Protein AF-A0A1Q7EER0-F1 (afdb_monomer_lite)

Radius of gyration: 34.42 Å; chains: 1; bounding box: 61×44×87 Å

Secondary structure (DSSP, 8-state):
-----SSSSSSS--SSHHHHHHHHHHHHHHHHHHHHHSHHHHHHHHHHHHHHHHHHHHT--------S-SSS--TTSTTHHHHHHHHHTTPPP--PPPP----SSHHHHHHHHHHHHHHHHHHHHHHHH-HHHHHHHTT--

pLDDT: mean 84.21, std 12.74, range [43.69, 96.5]

Structure (mmCIF, N/CA/C/O backbone):
data_AF-A0A1Q7EER0-F1
#
_entry.id   AF-A0A1Q7EER0-F1
#
loop_
_atom_site.group_PDB
_atom_site.id
_atom_site.type_symbol
_atom_site.label_atom_id
_atom_site.label_alt_id
_atom_site.label_comp_id
_atom_site.label_asym_id
_atom_site.label_entity_id
_atom_site.label_seq_id
_atom_site.pdbx_PDB_ins_code
_atom_site.Cartn_x
_atom_site.Cartn_y
_atom_site.Cartn_z
_atom_site.occupancy
_atom_site.B_iso_or_equiv
_atom_site.auth_seq_id
_atom_site.auth_comp_id
_atom_site.auth_asym_id
_atom_site.auth_atom_id
_atom_site.pdbx_PDB_model_num
ATOM 1 N N . MET A 1 1 ? -21.302 21.611 59.253 1.00 47.25 1 MET A N 1
ATOM 2 C CA . MET A 1 1 ? -19.998 20.914 59.219 1.00 47.25 1 MET A CA 1
ATOM 3 C C . MET A 1 1 ? -20.164 19.662 58.358 1.00 47.25 1 MET A C 1
ATOM 5 O O . MET A 1 1 ? -20.879 18.767 58.777 1.00 47.25 1 MET A O 1
ATOM 9 N N . PHE A 1 2 ? -19.633 19.642 57.126 1.00 54.91 2 PHE A N 1
ATOM 10 C CA . PHE A 1 2 ? -19.679 18.474 56.227 1.00 54.91 2 PHE A CA 1
ATOM 11 C C . PHE A 1 2 ? -18.280 17.867 56.135 1.00 54.91 2 PHE A C 1
ATOM 13 O O . PHE A 1 2 ? -17.295 18.589 55.993 1.00 54.91 2 PHE A O 1
ATOM 20 N N . PHE A 1 3 ? -18.215 16.549 56.280 1.00 67.25 3 PHE A N 1
ATOM 21 C CA . PHE A 1 3 ? -17.003 15.789 56.553 1.00 67.25 3 PHE A CA 1
ATOM 22 C C . PHE A 1 3 ? -16.826 14.657 55.529 1.00 67.25 3 PHE A C 1
ATOM 24 O O . PHE A 1 3 ? -17.799 14.165 54.962 1.00 67.25 3 PHE A O 1
ATOM 31 N N . LEU A 1 4 ? -15.564 14.229 55.417 1.00 62.75 4 LEU A N 1
ATOM 32 C CA . LEU A 1 4 ? -14.987 13.050 54.757 1.00 62.75 4 LEU A CA 1
ATOM 33 C C . LEU A 1 4 ? -14.641 13.078 53.273 1.00 62.75 4 LEU A C 1
ATOM 35 O O . LEU A 1 4 ? -15.480 13.255 52.400 1.00 62.75 4 LEU A O 1
ATOM 39 N N . CYS A 1 5 ? -13.387 12.660 53.037 1.00 63.91 5 CYS A N 1
ATOM 40 C CA . CYS A 1 5 ? -13.052 11.602 52.088 1.00 63.91 5 CYS A CA 1
ATOM 41 C C . CYS A 1 5 ? -11.702 10.914 52.437 1.00 63.91 5 CYS A C 1
ATOM 43 O O . CYS A 1 5 ? -10.632 11.339 52.026 1.00 63.91 5 CYS A O 1
ATOM 45 N N . ARG A 1 6 ? -11.728 9.799 53.172 1.00 63.75 6 ARG A N 1
ATOM 46 C CA . ARG A 1 6 ? -10.651 8.801 53.362 1.00 63.75 6 ARG A CA 1
ATOM 47 C C . ARG A 1 6 ? -10.716 7.663 52.311 1.00 63.75 6 ARG A C 1
ATOM 49 O O . ARG A 1 6 ? -10.407 6.516 52.590 1.00 63.75 6 ARG A O 1
ATOM 56 N N . HIS A 1 7 ? -11.174 7.980 51.098 1.00 60.53 7 HIS A N 1
ATOM 57 C CA . HIS A 1 7 ? -11.770 7.069 50.097 1.00 60.53 7 HIS A CA 1
ATOM 58 C C . HIS A 1 7 ? -13.036 6.268 50.516 1.00 60.53 7 HIS A C 1
ATOM 60 O O . HIS A 1 7 ? -13.073 5.047 50.526 1.00 60.53 7 HIS A O 1
ATOM 66 N N . CYS A 1 8 ? -14.159 6.878 50.863 1.00 64.06 8 CYS A N 1
ATOM 67 C CA . CYS A 1 8 ? -14.287 8.182 51.491 1.00 64.06 8 CYS A CA 1
ATOM 68 C C . CYS A 1 8 ? -14.612 8.014 52.984 1.00 64.06 8 CYS A C 1
ATOM 70 O O . CYS A 1 8 ? -14.176 8.857 53.748 1.00 64.06 8 CYS A O 1
ATOM 72 N N . ASP A 1 9 ? -15.233 6.897 53.391 1.00 66.06 9 ASP A N 1
ATOM 73 C CA . ASP A 1 9 ? -15.267 6.367 54.770 1.00 66.06 9 ASP A CA 1
ATOM 74 C C . ASP A 1 9 ? -15.816 4.909 54.844 1.00 66.06 9 ASP A C 1
ATOM 76 O O . ASP A 1 9 ? -16.610 4.581 55.714 1.00 66.06 9 ASP A O 1
ATOM 80 N N . ARG A 1 10 ? -15.422 4.011 53.913 1.00 61.69 10 ARG A N 1
ATOM 81 C CA . ARG A 1 10 ? -15.882 2.590 53.756 1.00 61.69 10 ARG A CA 1
ATOM 82 C C . ARG A 1 10 ? -17.154 2.295 52.932 1.00 61.69 10 ARG A C 1
ATOM 84 O O . ARG A 1 10 ? -17.750 1.237 53.082 1.00 61.69 10 ARG A O 1
ATOM 91 N N . GLY A 1 11 ? -17.454 3.130 51.937 1.00 62.28 11 GLY A N 1
ATOM 92 C CA . GLY A 1 11 ? -17.690 2.538 50.613 1.00 62.28 11 GLY A CA 1
ATOM 93 C C . GLY A 1 11 ? -19.087 2.505 50.002 1.00 62.28 11 GLY A C 1
ATOM 94 O O . GLY A 1 11 ? -19.328 1.539 49.309 1.00 62.28 11 GLY A O 1
ATOM 95 N N . ASP A 1 12 ? -19.917 3.551 50.117 1.00 62.00 12 ASP A N 1
ATOM 96 C CA . ASP A 1 12 ? -20.977 3.823 49.105 1.00 62.00 12 ASP A CA 1
ATOM 97 C C . ASP A 1 12 ? -21.439 5.298 49.020 1.00 62.00 12 ASP A C 1
ATOM 99 O O . ASP A 1 12 ? -22.325 5.649 48.243 1.00 62.00 12 ASP A O 1
ATOM 103 N N . ARG A 1 13 ? -20.824 6.212 49.790 1.00 71.62 13 ARG A N 1
ATOM 104 C CA . ARG A 1 13 ? -21.120 7.654 49.741 1.00 71.62 13 ARG A CA 1
ATOM 105 C C . ARG A 1 13 ? -19.894 8.437 49.275 1.00 71.62 13 ARG A C 1
ATOM 107 O O . ARG A 1 13 ? -18.852 8.422 49.931 1.00 71.62 13 ARG A O 1
ATOM 114 N N . TYR A 1 14 ? -20.017 9.099 48.124 1.00 79.75 14 TYR A N 1
ATOM 115 C CA . TYR A 1 14 ? -18.960 9.922 47.533 1.00 79.75 14 TYR A CA 1
ATOM 116 C C . TYR A 1 14 ? -19.095 11.368 48.000 1.00 79.75 14 TYR A C 1
ATOM 118 O O . TYR A 1 14 ? -20.166 11.958 47.898 1.00 79.75 14 TYR A O 1
ATOM 126 N N . CYS A 1 15 ? -17.999 11.949 48.484 1.00 81.19 15 CYS A N 1
ATOM 127 C CA . CYS A 1 15 ? -17.992 13.323 48.991 1.00 81.19 15 CYS A CA 1
ATOM 128 C C . CYS A 1 15 ? -18.130 14.389 47.896 1.00 81.19 15 CYS A C 1
ATOM 130 O O . CYS A 1 15 ? -18.441 15.540 48.182 1.00 81.19 15 CYS A O 1
ATOM 132 N N . SER A 1 16 ? -17.850 14.016 46.645 1.00 84.44 16 SER A N 1
ATOM 133 C CA . SER A 1 16 ? -17.850 14.898 45.484 1.00 84.44 16 SER A CA 1
ATOM 134 C C . SER A 1 16 ? -17.990 14.094 44.189 1.00 84.44 16 SER A C 1
ATOM 136 O O . SER A 1 16 ? -17.689 12.894 44.140 1.00 84.44 16 SER A O 1
ATOM 138 N N . GLY A 1 17 ? -18.393 14.768 43.106 1.00 83.31 17 GLY A N 1
ATOM 139 C CA . GLY A 1 17 ? -18.508 14.153 41.777 1.00 83.31 17 GLY A CA 1
ATOM 140 C C . GLY A 1 17 ? -17.190 13.569 41.251 1.00 83.31 17 GLY A C 1
ATOM 141 O O . GLY A 1 17 ? -17.192 12.559 40.551 1.00 83.31 17 GLY A O 1
ATOM 142 N N . THR A 1 18 ? -16.044 14.130 41.648 1.00 86.06 18 THR A N 1
ATOM 143 C CA . THR A 1 18 ? -14.722 13.614 41.259 1.00 86.06 18 THR A CA 1
ATOM 144 C C . THR A 1 18 ? -14.400 12.278 41.933 1.00 86.06 18 THR A C 1
A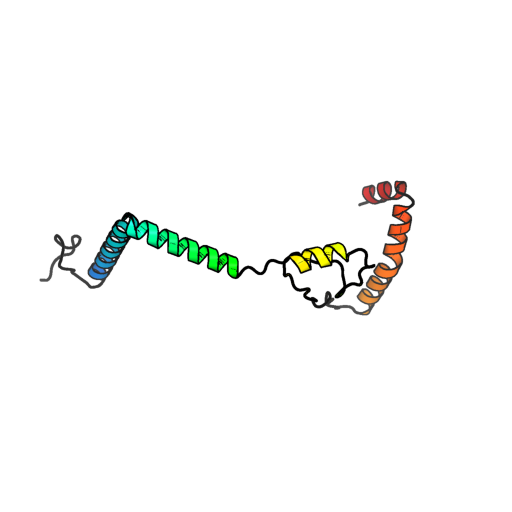TOM 146 O O . THR A 1 18 ? -13.816 11.395 41.297 1.00 86.06 18 THR A O 1
ATOM 149 N N . CYS A 1 19 ? -14.822 12.083 43.189 1.00 86.19 19 CYS A N 1
ATOM 150 C CA . CYS A 1 19 ? -14.684 10.801 43.884 1.00 86.19 19 CYS A CA 1
ATOM 151 C C . CYS A 1 19 ? -15.613 9.733 43.296 1.00 86.19 19 CYS A C 1
ATOM 153 O O . CYS A 1 19 ? -15.175 8.598 43.099 1.00 86.19 19 CYS A O 1
ATOM 155 N N . ALA A 1 20 ? -16.847 10.105 42.944 1.00 84.50 20 ALA A N 1
ATOM 156 C CA . ALA A 1 20 ? -17.793 9.210 42.278 1.00 84.50 20 ALA A CA 1
ATOM 157 C C . ALA A 1 20 ? -17.264 8.725 40.918 1.00 84.50 20 ALA A C 1
ATOM 159 O O . ALA A 1 20 ? -17.264 7.527 40.635 1.00 84.50 20 ALA A O 1
ATOM 160 N N . GLU A 1 21 ? -16.732 9.636 40.100 1.00 89.69 21 GLU A N 1
ATOM 161 C CA . GLU A 1 21 ? -16.177 9.292 38.788 1.00 89.69 21 GLU A CA 1
ATOM 162 C C . GLU A 1 21 ? -14.946 8.381 38.907 1.00 89.69 21 GLU A C 1
ATOM 164 O O . GLU A 1 21 ? -14.805 7.405 38.166 1.00 89.69 21 GLU A O 1
ATOM 169 N N . ARG A 1 22 ? -14.060 8.643 39.877 1.00 88.88 22 ARG A N 1
ATOM 170 C CA . ARG A 1 22 ? -12.890 7.787 40.121 1.00 88.88 22 ARG A CA 1
ATOM 171 C C . ARG A 1 22 ? -13.306 6.377 40.550 1.00 88.88 22 ARG A C 1
ATOM 173 O O . ARG A 1 22 ? -12.800 5.410 39.982 1.00 88.88 22 ARG A O 1
ATOM 180 N N . ALA A 1 23 ? -14.240 6.252 41.493 1.00 86.94 23 ALA A N 1
ATOM 181 C CA . ALA A 1 23 ? -14.745 4.959 41.952 1.00 86.94 23 ALA A CA 1
ATOM 182 C C . ALA A 1 23 ? -15.463 4.191 40.832 1.00 86.94 23 ALA A C 1
ATOM 184 O O . ALA A 1 23 ? -15.209 3.001 40.636 1.00 86.94 23 ALA A O 1
ATOM 185 N N . ARG A 1 24 ? -16.276 4.884 40.025 1.00 89.31 24 ARG A N 1
ATOM 186 C CA . ARG A 1 24 ? -16.920 4.317 38.834 1.00 89.31 24 ARG A CA 1
ATOM 187 C C . ARG A 1 24 ? -15.887 3.764 37.855 1.00 89.31 24 ARG A C 1
ATOM 189 O O . ARG A 1 24 ? -16.028 2.628 37.408 1.00 89.31 24 ARG A O 1
ATOM 196 N N . ARG A 1 25 ? -14.826 4.517 37.542 1.00 93.12 25 ARG A N 1
ATOM 197 C CA . ARG A 1 25 ? -13.744 4.043 36.657 1.00 93.12 25 ARG A CA 1
ATOM 198 C C . ARG A 1 25 ? -13.055 2.799 37.208 1.00 93.12 25 ARG A C 1
ATOM 200 O O . ARG A 1 25 ? -12.803 1.877 36.437 1.00 93.12 25 ARG A O 1
ATOM 207 N N . THR A 1 26 ? -12.765 2.755 38.506 1.00 91.50 26 THR A N 1
ATOM 208 C CA . THR A 1 26 ? -12.153 1.580 39.147 1.00 91.50 26 THR A CA 1
ATOM 209 C C . THR A 1 26 ? -13.080 0.368 39.078 1.00 91.50 26 THR A C 1
ATOM 211 O O . THR A 1 26 ? -12.671 -0.673 38.569 1.00 91.50 26 THR A O 1
ATOM 214 N N . SER A 1 27 ? -14.349 0.525 39.460 1.00 90.81 27 SER A N 1
ATOM 215 C CA . SER A 1 27 ? -15.353 -0.546 39.409 1.00 90.81 27 SER A CA 1
ATOM 216 C C . SER A 1 27 ? -15.559 -1.080 37.986 1.00 90.81 27 SER A C 1
ATOM 218 O O . SER A 1 27 ? -15.533 -2.290 37.755 1.00 90.81 27 SER A O 1
ATOM 220 N N . LEU A 1 28 ? -15.657 -0.193 36.990 1.00 95.69 28 LEU A N 1
ATOM 221 C CA . LEU A 1 28 ? -15.755 -0.585 35.582 1.00 95.69 28 LEU A CA 1
ATOM 222 C C . LEU A 1 28 ? -14.500 -1.321 35.094 1.00 95.69 28 LEU A C 1
ATOM 224 O O . LEU A 1 28 ? -14.618 -2.293 34.346 1.00 95.69 28 LEU A O 1
ATOM 228 N N . ARG A 1 29 ? -13.301 -0.903 35.521 1.00 95.62 29 ARG A N 1
ATOM 229 C CA . ARG A 1 29 ? -12.044 -1.602 35.200 1.00 95.62 29 ARG A CA 1
ATOM 230 C C . ARG A 1 29 ? -12.003 -2.990 35.825 1.00 95.62 29 ARG A C 1
ATOM 232 O O . ARG A 1 29 ? -11.655 -3.943 35.136 1.00 95.62 29 ARG A O 1
ATOM 239 N N . GLU A 1 30 ? -12.385 -3.129 37.089 1.00 95.69 30 GLU A N 1
ATOM 240 C CA . GLU A 1 30 ? -12.420 -4.417 37.785 1.00 95.69 30 GLU A CA 1
ATOM 241 C C . GLU A 1 30 ? -13.471 -5.360 37.199 1.00 95.69 30 GLU A C 1
ATOM 243 O O . GLU A 1 30 ? -13.186 -6.534 36.957 1.00 95.69 30 GLU A O 1
ATOM 248 N N . ALA A 1 31 ? -14.673 -4.858 36.907 1.00 95.06 31 ALA A N 1
ATOM 249 C CA . ALA A 1 31 ? -15.705 -5.600 36.191 1.00 95.06 31 ALA A CA 1
ATOM 250 C C . ALA A 1 31 ? -15.212 -6.027 34.800 1.00 95.06 31 ALA A C 1
ATOM 252 O O . ALA A 1 31 ? -1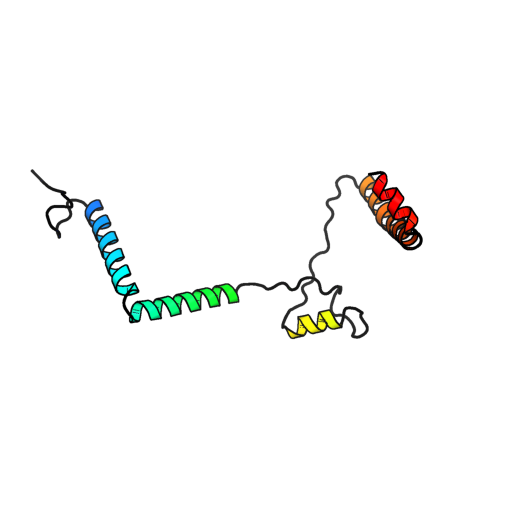5.370 -7.188 34.417 1.00 95.06 31 ALA A O 1
ATOM 253 N N . GLY A 1 32 ? -14.537 -5.125 34.082 1.00 94.19 32 GLY A N 1
ATOM 254 C CA . GLY A 1 32 ? -13.876 -5.413 32.813 1.00 94.19 32 GLY A CA 1
ATOM 255 C C . GLY A 1 32 ? -12.829 -6.520 32.941 1.00 94.19 32 GLY A C 1
ATOM 256 O O . GLY A 1 32 ? -12.846 -7.461 32.150 1.00 94.19 32 GLY A O 1
ATOM 257 N N . ARG A 1 33 ? -11.974 -6.466 33.970 1.00 94.62 33 ARG A N 1
ATOM 258 C CA . ARG A 1 33 ? -10.945 -7.476 34.256 1.00 94.62 33 ARG A CA 1
ATOM 259 C C . ARG A 1 33 ? -11.576 -8.835 34.558 1.00 94.62 33 ARG A C 1
ATOM 261 O O . ARG A 1 33 ? -11.227 -9.824 33.919 1.00 94.62 33 ARG A O 1
ATOM 268 N N . ARG A 1 34 ? -12.563 -8.888 35.462 1.00 95.81 34 ARG A N 1
ATOM 269 C CA . ARG A 1 34 ? -13.315 -10.118 35.789 1.00 95.81 34 ARG A CA 1
ATOM 270 C C . ARG A 1 34 ? -13.970 -10.721 34.550 1.00 95.81 34 ARG A C 1
ATOM 272 O O . ARG A 1 34 ? -13.833 -11.917 34.294 1.00 95.81 34 ARG A O 1
ATOM 279 N N . TYR A 1 35 ? -14.629 -9.891 33.745 1.00 94.75 35 TYR A N 1
ATOM 280 C CA . TYR A 1 35 ? -15.239 -10.337 32.501 1.00 94.75 35 TYR A CA 1
ATOM 281 C C . TYR A 1 35 ? -14.192 -10.890 31.527 1.00 94.75 35 TYR A C 1
ATOM 283 O O . TYR A 1 35 ? -14.401 -11.974 30.990 1.00 94.75 35 TYR A O 1
ATOM 291 N N . GLN A 1 36 ? -13.055 -10.216 31.339 1.00 92.31 36 GLN A N 1
ATOM 292 C CA . GLN A 1 36 ? -11.973 -10.678 30.460 1.00 92.31 36 GLN A CA 1
ATOM 293 C C . GLN A 1 36 ? -11.354 -12.009 30.912 1.00 92.31 36 GLN A C 1
ATOM 295 O O . G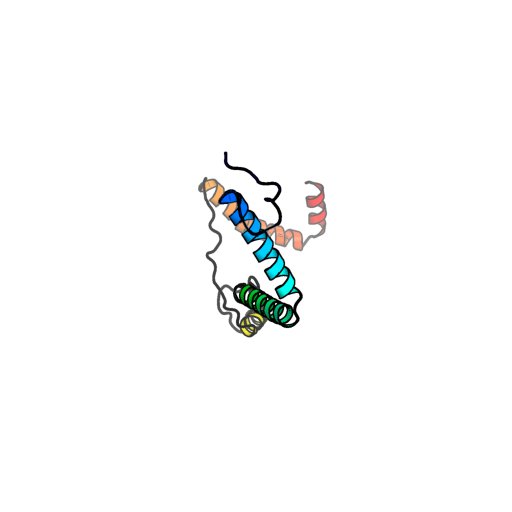LN A 1 36 ? -11.017 -12.823 30.055 1.00 92.31 36 GLN A O 1
ATOM 300 N N . HIS A 1 37 ? -11.261 -12.272 32.221 1.00 92.75 37 HIS A N 1
ATOM 301 C CA . HIS A 1 37 ? -10.796 -13.565 32.743 1.00 92.75 37 HIS A CA 1
ATOM 302 C C . HIS A 1 37 ? -11.834 -14.690 32.601 1.00 92.75 37 HIS A C 1
ATOM 304 O O . HIS A 1 37 ? -11.468 -15.866 32.522 1.00 92.75 37 HIS A O 1
ATOM 310 N N . SER A 1 38 ? -13.127 -14.359 32.516 1.00 95.94 38 SER A N 1
ATOM 311 C CA . SER A 1 38 ? -14.175 -15.359 32.301 1.00 95.94 38 SER A CA 1
ATOM 312 C C . SER A 1 38 ? -13.999 -16.085 30.961 1.00 95.94 38 SER A C 1
ATOM 314 O O . SER A 1 38 ? -13.541 -15.514 29.967 1.00 95.94 38 SER A O 1
ATOM 316 N N . ARG A 1 39 ? -14.422 -17.354 30.893 1.00 95.62 39 ARG A N 1
ATOM 317 C CA . ARG A 1 39 ? -14.394 -18.149 29.651 1.00 95.62 39 ARG A CA 1
ATOM 318 C C . ARG A 1 39 ? -15.104 -17.415 28.505 1.00 95.62 39 ARG A C 1
ATOM 320 O O . ARG A 1 39 ? -14.532 -17.244 27.432 1.00 95.62 39 ARG A O 1
ATOM 327 N N . ARG A 1 40 ? -16.318 -16.911 28.756 1.00 95.38 40 ARG A N 1
ATOM 328 C CA . ARG A 1 40 ? -17.126 -16.162 27.777 1.00 95.38 40 ARG A CA 1
ATOM 329 C C . ARG A 1 40 ? -16.431 -14.884 27.298 1.00 95.38 40 ARG A C 1
ATOM 331 O O . ARG A 1 40 ? -16.462 -14.591 26.102 1.00 95.38 40 ARG A O 1
ATOM 338 N N . GLY A 1 41 ? -15.808 -14.137 28.208 1.00 95.75 41 GLY A N 1
ATOM 339 C CA . GLY A 1 41 ? -15.071 -12.922 27.868 1.00 95.75 41 GLY A CA 1
ATOM 340 C C . GLY A 1 41 ? -13.855 -13.201 26.994 1.00 95.75 41 GLY A C 1
ATOM 341 O O . GLY A 1 41 ? -13.699 -12.530 25.975 1.00 95.75 41 GLY A O 1
ATOM 342 N N . ARG A 1 42 ? -13.069 -14.242 27.308 1.00 94.69 42 ARG A N 1
ATOM 343 C CA . ARG A 1 42 ? -11.933 -14.683 26.479 1.00 94.69 42 ARG A CA 1
ATOM 344 C C . ARG A 1 42 ? -12.355 -15.014 25.048 1.00 94.69 42 ARG A C 1
ATOM 346 O O . ARG A 1 42 ? -11.788 -14.453 24.114 1.00 94.69 42 ARG A O 1
ATOM 353 N N . PHE A 1 43 ? -13.394 -15.834 24.864 1.00 96.50 43 PHE A N 1
ATOM 354 C CA . PHE A 1 43 ? -13.891 -16.184 23.523 1.00 96.50 43 PHE A CA 1
ATOM 355 C C . PHE A 1 43 ? -14.386 -14.965 22.740 1.00 96.50 43 PHE A C 1
ATOM 357 O O . PHE A 1 43 ? -14.044 -14.796 21.571 1.00 96.50 43 PHE A O 1
ATOM 364 N N . ARG A 1 44 ? -15.154 -14.071 23.376 1.00 96.12 44 ARG A N 1
ATOM 365 C CA . ARG A 1 44 ? -15.629 -12.848 22.711 1.00 96.12 44 ARG A CA 1
ATOM 366 C C . ARG A 1 44 ? -14.491 -11.882 22.380 1.00 96.12 44 ARG A C 1
ATOM 368 O O . ARG A 1 44 ? -14.545 -11.231 21.338 1.00 96.12 44 ARG A O 1
ATOM 375 N N . HIS A 1 45 ? -13.473 -11.781 23.234 1.00 94.25 45 HIS A N 1
ATOM 376 C CA . HIS A 1 45 ? -12.301 -10.952 22.964 1.00 94.25 45 HIS A CA 1
ATOM 377 C C . HIS A 1 45 ? -11.466 -11.528 21.816 1.00 94.25 45 HIS A C 1
ATOM 379 O O . HIS A 1 45 ? -11.108 -10.787 20.905 1.00 94.25 45 HIS A O 1
ATOM 385 N N . ALA A 1 46 ? -11.250 -12.847 21.795 1.00 94.44 46 ALA A N 1
ATOM 386 C CA . ALA A 1 46 ? -10.589 -13.538 20.692 1.00 94.44 46 ALA A CA 1
ATOM 387 C C . ALA A 1 46 ? -11.338 -13.334 19.365 1.00 94.44 46 ALA A C 1
ATOM 389 O O . ALA A 1 46 ? -10.730 -12.933 18.377 1.00 94.44 46 ALA A O 1
ATOM 390 N N . ALA A 1 47 ? -12.666 -13.495 19.354 1.00 95.81 47 ALA A N 1
ATOM 391 C CA . ALA A 1 47 ? -13.487 -13.247 18.168 1.00 95.81 47 ALA A CA 1
ATOM 392 C C . ALA A 1 47 ? -13.408 -11.785 17.693 1.00 95.81 47 ALA A C 1
ATOM 394 O O . ALA A 1 47 ? -13.311 -11.523 16.495 1.00 95.81 47 ALA A O 1
ATOM 395 N N . ARG A 1 48 ? -13.412 -10.816 18.620 1.00 93.50 48 ARG A N 1
ATOM 396 C CA . ARG A 1 48 ? -13.216 -9.395 18.291 1.00 93.50 48 ARG A CA 1
ATOM 397 C C . ARG A 1 48 ? -11.837 -9.150 17.675 1.00 93.50 48 ARG A C 1
ATOM 399 O O . ARG A 1 48 ? -11.761 -8.466 16.662 1.00 93.50 48 ARG A O 1
ATOM 406 N N . GLN A 1 49 ? -10.775 -9.698 18.263 1.00 92.00 49 GLN A N 1
ATOM 407 C CA . GLN A 1 49 ? -9.410 -9.566 17.743 1.00 92.00 49 GLN A CA 1
ATOM 408 C C . GLN A 1 49 ? -9.261 -10.223 16.368 1.00 92.00 49 GLN A C 1
ATOM 410 O O . GLN A 1 49 ? -8.650 -9.639 15.480 1.00 92.00 49 GLN A O 1
ATOM 415 N N . ALA A 1 50 ? -9.876 -11.389 16.158 1.00 92.00 50 ALA A N 1
ATOM 416 C CA . ALA A 1 50 ? -9.914 -12.051 14.858 1.00 92.00 50 ALA A CA 1
ATOM 417 C C . ALA A 1 50 ? -10.599 -11.171 13.802 1.00 92.00 50 ALA A C 1
ATOM 419 O O . ALA A 1 50 ? -10.019 -10.931 12.748 1.00 92.00 50 ALA A O 1
ATOM 420 N N . ARG A 1 51 ? -11.775 -10.603 14.112 1.00 91.69 51 ARG A N 1
ATOM 421 C CA . ARG A 1 51 ? -12.468 -9.652 13.221 1.00 91.69 51 ARG A CA 1
ATOM 422 C C . ARG A 1 51 ? -11.636 -8.406 12.944 1.00 91.69 51 ARG A C 1
ATOM 424 O O . ARG A 1 51 ? -11.581 -7.963 11.807 1.00 91.69 51 ARG A O 1
ATOM 431 N N . TYR A 1 52 ? -10.984 -7.849 13.964 1.00 88.38 52 TYR A N 1
ATOM 432 C CA . TYR A 1 52 ? -10.123 -6.678 13.805 1.00 88.38 52 TYR A CA 1
ATOM 433 C C . TYR A 1 52 ? -8.942 -6.965 12.874 1.00 88.38 52 TYR A C 1
ATOM 435 O O . TYR A 1 52 ? -8.679 -6.181 11.967 1.00 88.38 52 TYR A O 1
ATOM 443 N N . ARG A 1 53 ? -8.263 -8.105 13.060 1.00 86.94 53 ARG A N 1
ATOM 444 C CA . ARG A 1 53 ? -7.171 -8.545 12.181 1.00 86.94 53 ARG A CA 1
ATOM 445 C C . ARG A 1 53 ? -7.669 -8.773 10.760 1.00 86.94 53 ARG A C 1
ATOM 447 O O . ARG A 1 53 ? -7.073 -8.216 9.853 1.00 86.94 53 ARG A O 1
ATOM 454 N N . ALA A 1 54 ? -8.783 -9.486 10.591 1.00 85.38 54 ALA A N 1
ATOM 455 C CA . ALA A 1 54 ? -9.399 -9.729 9.289 1.00 85.38 54 ALA A CA 1
ATOM 456 C C . ALA A 1 54 ? -9.767 -8.421 8.567 1.00 85.38 54 ALA A C 1
ATOM 458 O O . ALA A 1 54 ? -9.459 -8.259 7.391 1.00 85.38 54 ALA A O 1
ATOM 459 N N . HIS A 1 55 ? -10.354 -7.449 9.274 1.00 79.62 55 HIS A N 1
ATOM 460 C CA . HIS A 1 55 ? -10.644 -6.123 8.719 1.00 79.62 55 HIS A CA 1
ATOM 461 C C . HIS A 1 55 ? -9.383 -5.324 8.391 1.00 79.62 55 HIS A C 1
ATOM 463 O O . HIS A 1 55 ? -9.362 -4.603 7.395 1.00 79.62 55 HIS A O 1
ATOM 469 N N . ARG A 1 56 ? -8.335 -5.422 9.218 1.00 77.75 56 ARG A N 1
ATOM 470 C CA . ARG A 1 56 ? -7.055 -4.775 8.921 1.00 77.75 56 ARG A CA 1
ATOM 471 C C . ARG A 1 56 ? -6.402 -5.378 7.688 1.00 77.75 56 ARG A C 1
ATOM 473 O O . ARG A 1 56 ? -5.926 -4.615 6.866 1.00 77.75 56 ARG A O 1
ATOM 480 N N . THR A 1 57 ? -6.410 -6.700 7.538 1.00 69.69 57 THR A N 1
ATOM 481 C CA . THR A 1 57 ? -5.849 -7.375 6.360 1.00 69.69 57 THR A CA 1
ATOM 482 C C . THR A 1 57 ? -6.689 -7.147 5.107 1.00 69.69 57 THR A C 1
ATOM 484 O O . THR A 1 57 ? -6.130 -7.045 4.025 1.00 69.69 57 THR A O 1
ATOM 487 N N . ALA A 1 58 ? -8.011 -7.003 5.242 1.00 64.69 58 ALA A N 1
ATOM 488 C CA . ALA A 1 58 ? -8.909 -6.760 4.113 1.00 64.69 58 ALA A CA 1
ATOM 489 C C . ALA A 1 58 ? -8.721 -5.381 3.452 1.00 64.69 58 ALA A C 1
ATOM 491 O O . ALA A 1 58 ? -9.101 -5.212 2.301 1.00 64.69 58 ALA A O 1
ATOM 492 N N . ASN A 1 59 ? -8.137 -4.407 4.159 1.00 63.09 59 ASN A N 1
ATOM 493 C CA . ASN A 1 59 ? -7.924 -3.046 3.650 1.00 63.09 59 ASN A CA 1
ATOM 494 C C . ASN A 1 59 ? -6.470 -2.764 3.238 1.00 63.09 59 ASN A C 1
ATOM 496 O O . ASN A 1 59 ? -6.103 -1.606 3.042 1.00 63.09 59 ASN A O 1
ATOM 500 N N . VAL A 1 60 ? -5.622 -3.790 3.129 1.00 75.56 60 VAL A N 1
ATOM 501 C CA . VAL A 1 60 ? -4.261 -3.611 2.614 1.00 75.56 60 VAL A CA 1
ATOM 502 C C . VAL A 1 60 ? -4.297 -3.834 1.110 1.00 75.56 60 VAL A C 1
ATOM 504 O O . VAL A 1 60 ? -4.404 -4.967 0.647 1.00 75.56 60 VAL A O 1
ATOM 507 N N . LEU A 1 61 ? -4.203 -2.748 0.341 1.00 81.94 61 LEU A N 1
ATOM 508 C CA . LEU A 1 61 ? -3.820 -2.843 -1.063 1.00 81.94 61 LEU A CA 1
ATOM 509 C C . LEU A 1 61 ? -2.416 -3.460 -1.113 1.00 81.94 61 LEU A C 1
ATOM 511 O O . LEU A 1 61 ? -1.457 -2.857 -0.632 1.00 81.94 61 LEU A O 1
ATOM 515 N N . VAL A 1 62 ? -2.310 -4.671 -1.656 1.00 83.56 62 VAL A N 1
ATOM 516 C CA . VAL A 1 62 ? -1.025 -5.341 -1.868 1.00 83.56 62 VAL A CA 1
ATOM 517 C C . VAL A 1 62 ? -0.524 -4.973 -3.257 1.00 83.56 62 VAL A C 1
ATO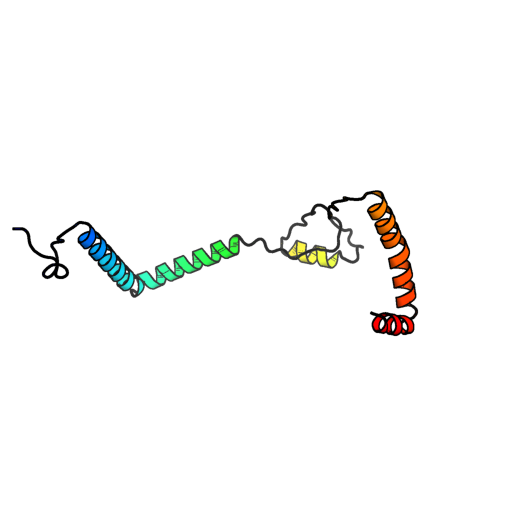M 519 O O . VAL A 1 62 ? -1.117 -5.369 -4.260 1.00 83.56 62 VAL A O 1
ATOM 522 N N . ASP A 1 63 ? 0.562 -4.208 -3.310 1.00 89.06 63 ASP A N 1
ATOM 523 C CA . ASP A 1 63 ? 1.232 -3.855 -4.558 1.00 89.06 63 ASP A CA 1
ATOM 524 C C . ASP A 1 63 ? 2.369 -4.847 -4.850 1.00 89.06 63 ASP A C 1
ATOM 526 O O . ASP A 1 63 ? 3.316 -4.983 -4.075 1.00 89.06 63 ASP A O 1
ATOM 530 N N . PHE A 1 64 ? 2.271 -5.549 -5.981 1.00 89.19 64 PHE A N 1
ATOM 531 C CA . PHE A 1 64 ? 3.307 -6.463 -6.480 1.00 89.19 64 PHE A CA 1
ATOM 532 C C . PHE A 1 64 ? 4.367 -5.750 -7.339 1.00 89.19 64 PHE A C 1
ATOM 534 O O . PHE A 1 64 ? 5.221 -6.401 -7.954 1.00 89.19 64 PHE A O 1
ATOM 541 N N . GLY A 1 65 ? 4.298 -4.424 -7.437 1.00 90.31 65 GLY A N 1
ATOM 542 C CA . GLY A 1 65 ? 5.194 -3.581 -8.211 1.00 90.31 65 GLY A CA 1
ATOM 543 C C . GLY A 1 65 ? 5.012 -3.722 -9.722 1.00 90.31 65 GLY A C 1
ATOM 544 O O . GLY A 1 65 ? 4.092 -4.376 -10.226 1.00 90.31 65 GLY A O 1
ATOM 545 N N . SER A 1 66 ? 5.948 -3.136 -10.470 1.00 90.75 66 SER A N 1
ATOM 546 C CA . SER A 1 66 ? 5.895 -3.086 -11.934 1.00 90.75 66 SER A CA 1
ATOM 547 C C . SER A 1 66 ? 5.927 -4.473 -12.583 1.00 90.75 66 SER A C 1
ATOM 549 O O . SER A 1 66 ? 6.625 -5.387 -12.141 1.00 90.75 66 SER A O 1
ATOM 551 N N . SER A 1 67 ? 5.166 -4.626 -13.663 1.00 90.56 67 SER A N 1
ATOM 552 C CA . SER A 1 67 ? 5.205 -5.802 -14.540 1.00 90.56 67 SER A CA 1
ATOM 553 C C . SER A 1 67 ? 6.163 -5.616 -15.724 1.00 90.56 67 SER A C 1
ATOM 555 O O . SER A 1 67 ? 6.271 -6.504 -16.562 1.00 90.56 67 SER A O 1
ATOM 557 N N . GLY A 1 68 ? 6.841 -4.464 -15.825 1.00 89.62 68 GLY A N 1
ATOM 558 C CA . GLY A 1 68 ? 7.747 -4.162 -16.939 1.00 89.62 68 GLY A CA 1
ATOM 559 C C . GLY A 1 68 ? 7.038 -4.097 -18.296 1.00 89.62 68 GLY A C 1
ATOM 560 O O . GLY A 1 68 ? 7.643 -4.411 -19.319 1.00 89.62 68 GLY A O 1
ATOM 561 N N . VAL A 1 69 ? 5.748 -3.755 -18.296 1.00 89.31 69 VAL A N 1
ATOM 562 C CA . VAL A 1 69 ? 4.895 -3.618 -19.482 1.00 89.31 69 VAL A CA 1
ATOM 563 C C . VAL A 1 69 ? 4.208 -2.258 -19.427 1.00 8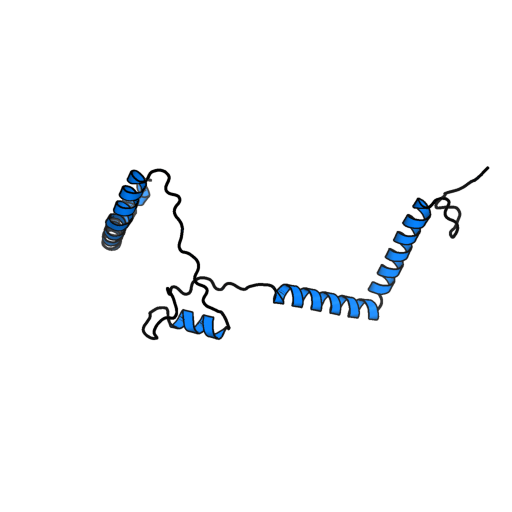9.31 69 VAL A C 1
ATOM 565 O O . VAL A 1 69 ? 3.783 -1.825 -18.358 1.00 89.31 69 VAL A O 1
ATOM 568 N N . GLY A 1 70 ? 4.101 -1.575 -20.566 1.00 87.44 70 GLY A N 1
ATOM 569 C CA . GLY A 1 70 ? 3.412 -0.278 -20.660 1.00 87.44 70 GLY A CA 1
ATOM 570 C C . GLY A 1 70 ? 1.882 -0.380 -20.689 1.00 87.44 70 GLY A C 1
ATOM 571 O O . GLY A 1 70 ? 1.201 0.632 -20.795 1.00 87.44 70 GLY A O 1
ATOM 572 N N . GLY A 1 71 ? 1.338 -1.595 -20.635 1.00 88.00 71 GLY A N 1
ATOM 573 C CA . GLY A 1 71 ? -0.079 -1.899 -20.794 1.00 88.00 71 GLY A CA 1
ATOM 574 C C . GLY A 1 71 ? -0.290 -3.410 -20.820 1.00 88.00 71 GLY A C 1
ATOM 575 O O . GLY A 1 71 ? 0.574 -4.157 -20.362 1.00 88.00 71 GLY A O 1
ATOM 576 N N . VAL A 1 72 ? -1.415 -3.865 -21.373 1.00 89.75 72 VAL A N 1
ATOM 577 C CA . VAL A 1 72 ? -1.662 -5.301 -21.582 1.00 89.75 72 VAL A CA 1
ATOM 578 C C . VAL A 1 72 ? -0.722 -5.812 -22.686 1.00 89.75 72 VAL A C 1
ATOM 580 O O . VAL A 1 72 ? -0.833 -5.354 -23.824 1.00 89.75 72 VAL A O 1
ATOM 583 N N . PRO A 1 73 ? 0.228 -6.714 -22.377 1.00 94.06 73 PRO A N 1
ATOM 584 C CA . PRO A 1 73 ? 1.214 -7.183 -23.344 1.00 94.06 73 PRO A CA 1
ATOM 585 C C . PRO A 1 73 ? 0.660 -8.287 -24.257 1.00 94.06 73 PRO A C 1
ATOM 587 O O . PRO A 1 73 ? -0.208 -9.066 -23.865 1.00 94.06 73 PRO A O 1
ATOM 590 N N . LEU A 1 74 ? 1.239 -8.413 -25.454 1.00 94.50 74 LEU A N 1
ATOM 591 C CA . LEU A 1 74 ? 1.063 -9.582 -26.323 1.00 94.50 74 LEU A CA 1
ATOM 592 C C . LEU A 1 74 ? 1.779 -10.817 -25.734 1.00 94.50 74 LEU A C 1
ATOM 594 O O . LEU A 1 74 ? 2.786 -10.644 -25.041 1.00 94.50 74 LEU A O 1
ATOM 598 N N . PRO A 1 75 ? 1.349 -12.053 -26.063 1.00 95.38 75 PRO A N 1
ATOM 599 C CA . PRO A 1 75 ? 2.005 -13.285 -25.602 1.00 95.38 75 PRO A CA 1
ATOM 600 C C . PRO A 1 75 ? 3.496 -13.400 -25.948 1.00 95.38 75 PRO A C 1
ATOM 602 O O . PRO A 1 75 ? 4.245 -14.065 -25.243 1.00 95.38 75 PRO A O 1
ATOM 605 N N . SER A 1 76 ? 3.942 -12.729 -27.011 1.00 95.12 76 SER A N 1
ATOM 606 C CA . SER A 1 76 ? 5.346 -12.688 -27.434 1.00 95.12 76 SER A CA 1
ATOM 607 C C . SER A 1 76 ? 6.224 -11.740 -26.608 1.00 95.12 76 SER A C 1
ATOM 609 O O . SER A 1 76 ? 7.440 -11.714 -26.793 1.00 95.12 76 SER A O 1
ATOM 611 N N . HIS A 1 77 ? 5.642 -10.931 -25.718 1.00 95.62 77 HIS A N 1
ATOM 612 C CA . HIS A 1 77 ? 6.398 -9.963 -24.932 1.00 95.62 77 HIS A CA 1
ATOM 613 C C . HIS A 1 77 ? 7.280 -10.680 -23.894 1.00 95.62 77 HIS A C 1
ATOM 615 O O . HIS A 1 77 ? 6.784 -11.554 -23.182 1.00 95.62 77 HIS A O 1
ATOM 621 N N . PRO A 1 78 ? 8.550 -10.277 -23.700 1.00 95.56 78 PRO A N 1
ATOM 622 C CA . PRO A 1 78 ? 9.461 -10.937 -22.756 1.00 95.56 78 PRO A CA 1
ATOM 623 C C . PRO A 1 78 ? 8.913 -10.992 -21.320 1.00 95.56 78 PRO A C 1
ATOM 625 O O . PRO A 1 78 ? 9.111 -11.970 -20.607 1.00 95.56 78 PRO A O 1
ATOM 628 N N . ASN A 1 79 ? 8.151 -9.972 -20.915 1.00 95.44 79 ASN A N 1
ATOM 629 C CA . ASN A 1 79 ? 7.524 -9.891 -19.588 1.00 95.44 79 ASN A CA 1
ATOM 630 C C . ASN A 1 79 ? 6.078 -10.432 -19.530 1.00 95.44 79 ASN A C 1
ATOM 632 O O . ASN A 1 79 ? 5.379 -10.194 -18.543 1.00 95.44 79 ASN A O 1
ATOM 636 N N . TYR A 1 80 ? 5.601 -11.142 -20.562 1.00 94.88 80 TYR A N 1
ATOM 637 C CA . TYR A 1 80 ? 4.237 -11.687 -20.589 1.00 94.88 80 TYR A CA 1
ATOM 638 C C . TYR A 1 80 ? 3.975 -12.657 -19.427 1.00 94.88 80 TYR A C 1
ATOM 640 O O . TYR A 1 80 ? 2.948 -12.550 -18.760 1.00 94.88 80 TYR A O 1
ATOM 648 N N . GLY A 1 81 ? 4.933 -13.537 -19.115 1.00 94.44 81 GLY A N 1
ATOM 649 C CA . GLY A 1 81 ? 4.800 -14.494 -18.010 1.00 94.44 81 GLY A CA 1
ATOM 650 C C . GLY A 1 81 ? 4.629 -13.822 -16.642 1.00 94.44 81 GLY A C 1
ATOM 651 O O . GLY A 1 81 ? 3.776 -14.227 -15.855 1.00 94.44 81 GLY A O 1
ATOM 652 N N . LEU A 1 82 ? 5.368 -12.737 -16.376 1.00 94.88 82 LEU A N 1
ATOM 653 C CA . LEU A 1 82 ? 5.228 -11.965 -15.135 1.00 94.88 82 LEU A CA 1
ATOM 654 C C . LEU A 1 82 ? 3.860 -11.272 -15.047 1.00 94.88 82 LEU A C 1
ATOM 656 O O . LEU A 1 82 ? 3.242 -11.253 -13.981 1.00 94.88 82 LEU A O 1
ATOM 660 N N . PHE A 1 83 ? 3.380 -10.718 -16.165 1.00 94.94 83 PHE A N 1
ATOM 661 C CA . PHE A 1 83 ? 2.040 -10.141 -16.250 1.00 94.94 83 PHE A CA 1
ATOM 662 C C . PHE A 1 83 ? 0.961 -11.195 -15.968 1.00 94.94 83 PHE A C 1
ATOM 664 O O . PHE A 1 83 ? 0.096 -10.958 -15.127 1.00 94.94 83 PHE A O 1
ATOM 671 N N . GLN A 1 84 ? 1.040 -12.363 -16.613 1.00 95.25 84 GLN A N 1
ATOM 672 C CA . GLN A 1 84 ? 0.071 -13.446 -16.449 1.00 95.25 84 GLN A CA 1
ATOM 673 C C . GLN A 1 84 ? 0.056 -13.984 -15.013 1.00 95.25 84 GLN A C 1
ATOM 675 O O . GLN A 1 84 ? -1.018 -14.173 -14.445 1.00 95.25 84 GLN A O 1
ATOM 680 N N . PHE A 1 85 ? 1.230 -14.159 -14.400 1.00 95.00 85 PHE A N 1
ATOM 681 C CA . PHE A 1 85 ? 1.360 -14.548 -12.996 1.00 95.00 85 PHE A CA 1
ATOM 682 C C . PHE A 1 85 ? 0.620 -13.576 -12.065 1.00 95.00 85 PHE A C 1
ATOM 684 O O . PHE A 1 85 ? -0.214 -13.995 -11.266 1.00 95.00 85 PHE A O 1
ATOM 691 N N . LYS A 1 86 ? 0.868 -12.266 -12.204 1.00 94.88 86 LYS A N 1
ATOM 692 C CA . LYS A 1 86 ? 0.212 -11.238 -11.378 1.00 94.88 86 LYS A CA 1
ATOM 693 C C . LYS A 1 86 ? -1.291 -11.159 -11.651 1.00 94.88 86 LYS A C 1
ATOM 695 O O . LYS A 1 86 ? -2.071 -11.040 -10.710 1.00 94.88 86 LYS A O 1
ATOM 700 N N . ALA A 1 87 ? -1.706 -11.261 -12.912 1.00 92.81 87 ALA A N 1
ATOM 701 C CA . ALA A 1 87 ? -3.119 -11.290 -13.285 1.00 92.81 87 ALA A CA 1
ATOM 702 C C . ALA A 1 87 ? -3.848 -12.503 -12.674 1.00 92.81 87 ALA A C 1
ATOM 704 O O . ALA A 1 87 ? -4.972 -12.362 -12.196 1.00 92.81 87 ALA A O 1
ATOM 705 N N . GLY A 1 88 ? -3.190 -13.666 -12.606 1.00 95.00 88 GLY A N 1
ATOM 706 C CA . GLY A 1 88 ? -3.721 -14.875 -11.967 1.00 95.00 88 GLY A CA 1
ATOM 707 C C . GLY A 1 88 ? -3.969 -14.738 -10.460 1.00 95.00 88 GLY A C 1
ATOM 708 O O . GLY A 1 88 ? -4.830 -15.426 -9.921 1.00 95.00 88 GLY A O 1
ATOM 709 N N . LEU A 1 89 ? -3.284 -13.807 -9.785 1.00 92.69 89 LEU A N 1
ATOM 710 C CA . LEU A 1 89 ? -3.519 -13.468 -8.374 1.00 92.69 89 LEU A CA 1
ATOM 711 C C . LEU A 1 89 ? -4.695 -12.492 -8.172 1.00 92.69 89 LEU A C 1
ATOM 713 O O . LEU A 1 89 ? -4.953 -12.062 -7.049 1.00 92.69 89 LEU A O 1
ATOM 717 N N . GLY A 1 90 ? -5.400 -12.113 -9.244 1.00 90.94 90 GLY A N 1
ATOM 718 C CA . GLY A 1 90 ? -6.486 -11.131 -9.205 1.00 90.94 90 GLY A CA 1
ATOM 719 C C . GLY A 1 90 ? -6.011 -9.674 -9.194 1.00 90.94 90 GLY A C 1
ATOM 720 O O . GLY A 1 90 ? -6.816 -8.766 -8.971 1.00 90.94 90 GLY A O 1
ATOM 721 N N . CYS A 1 91 ? -4.722 -9.423 -9.438 1.00 91.62 91 CYS A N 1
ATOM 722 C CA . CYS A 1 91 ? -4.178 -8.071 -9.506 1.00 91.62 91 CYS A CA 1
ATOM 723 C C . CYS A 1 91 ? -4.655 -7.344 -10.768 1.00 91.62 91 CYS A C 1
ATOM 725 O O . CYS A 1 91 ? -4.772 -7.930 -11.845 1.00 91.62 91 CYS A O 1
ATOM 727 N N . ARG A 1 92 ? -4.861 -6.028 -10.654 1.00 89.50 92 ARG A N 1
ATOM 728 C CA . ARG A 1 92 ? -5.138 -5.149 -11.797 1.00 89.50 92 ARG A CA 1
ATOM 729 C C . ARG A 1 92 ? -3.889 -4.362 -12.158 1.00 89.50 92 ARG A C 1
ATOM 731 O O . ARG A 1 92 ? -3.202 -3.853 -11.277 1.00 89.50 92 ARG A O 1
ATOM 738 N N . LEU A 1 93 ? -3.616 -4.241 -13.454 1.00 90.44 93 LEU A N 1
ATOM 739 C CA . LEU A 1 93 ? -2.560 -3.360 -13.935 1.00 90.44 93 LEU A CA 1
ATOM 740 C C . LEU A 1 93 ? -3.029 -1.907 -13.781 1.00 90.44 93 LEU A C 1
ATOM 742 O O . LEU A 1 93 ? -4.039 -1.519 -14.366 1.00 90.44 93 LEU A O 1
ATOM 746 N N . VAL A 1 94 ? -2.301 -1.117 -12.996 1.00 89.94 94 VAL A N 1
ATOM 747 C CA . VAL A 1 94 ? -2.563 0.314 -12.808 1.00 89.94 94 VAL A CA 1
ATOM 748 C C . VAL A 1 94 ? -1.441 1.091 -13.483 1.00 89.94 94 VAL A C 1
ATOM 750 O O . VAL A 1 94 ? -0.273 0.944 -13.130 1.00 89.94 94 VAL A O 1
ATOM 753 N N . GLY A 1 95 ? -1.794 1.898 -14.482 1.00 89.19 95 GLY A N 1
ATOM 754 C CA . GLY A 1 95 ? -0.861 2.823 -15.114 1.00 89.19 95 GLY A CA 1
ATOM 755 C C . GLY A 1 95 ? -0.675 4.055 -14.237 1.00 89.19 95 GLY A C 1
ATOM 756 O O . GLY A 1 95 ? -1.613 4.830 -14.058 1.00 89.19 95 GLY A O 1
ATOM 757 N N . CYS A 1 96 ? 0.524 4.239 -13.694 1.00 85.75 96 CYS A N 1
ATOM 758 C CA . CYS A 1 96 ? 0.886 5.475 -13.008 1.00 85.75 96 CYS A CA 1
ATOM 759 C C . CYS A 1 96 ? 1.294 6.539 -14.033 1.00 85.75 96 CYS A C 1
ATOM 761 O O . CYS A 1 96 ? 1.871 6.218 -15.075 1.00 85.75 96 CYS A O 1
ATOM 763 N N . LEU A 1 97 ? 1.032 7.811 -13.721 1.00 86.44 97 LEU A N 1
ATOM 764 C CA . LEU A 1 97 ? 1.611 8.917 -14.480 1.00 86.44 97 LEU A CA 1
ATOM 765 C C . LEU A 1 97 ? 3.143 8.770 -14.498 1.00 86.44 97 LEU A C 1
ATOM 767 O O . LEU A 1 97 ? 3.733 8.441 -13.462 1.00 86.44 97 LEU A O 1
ATOM 771 N N . PRO A 1 98 ? 3.790 8.987 -15.655 1.00 83.75 98 PRO A N 1
ATOM 772 C CA . PRO A 1 98 ? 5.241 8.947 -15.736 1.00 83.75 98 PRO A CA 1
ATOM 773 C C . PRO A 1 98 ? 5.856 10.032 -14.848 1.00 83.75 98 PRO A C 1
ATOM 775 O O . PRO A 1 98 ? 5.189 10.993 -14.457 1.00 83.75 98 PRO A O 1
ATOM 778 N N . TYR A 1 99 ? 7.146 9.876 -14.545 1.00 83.62 99 TYR A N 1
ATOM 779 C CA . TYR A 1 99 ? 7.883 10.846 -13.741 1.00 83.62 99 TYR A CA 1
ATOM 780 C C . TYR A 1 99 ? 7.755 12.253 -14.337 1.00 83.62 99 TYR A C 1
ATOM 782 O O . TYR A 1 99 ? 7.941 12.449 -15.540 1.00 83.62 99 TYR A O 1
ATOM 790 N N . GLN A 1 100 ? 7.428 13.222 -13.487 1.00 87.25 100 GLN A N 1
ATOM 791 C CA . GLN A 1 100 ? 7.296 14.619 -13.872 1.00 87.25 100 GLN A CA 1
ATOM 792 C C . GLN A 1 100 ? 8.536 15.374 -13.402 1.00 87.25 100 GLN A C 1
ATOM 794 O O . GLN A 1 100 ? 8.757 15.542 -12.205 1.00 87.25 100 GLN A O 1
ATOM 799 N N . ASP A 1 101 ? 9.348 15.828 -14.354 1.00 90.00 101 ASP A N 1
ATOM 800 C CA . ASP A 1 101 ? 10.527 16.635 -14.060 1.00 90.00 101 ASP A CA 1
ATOM 801 C C . ASP A 1 101 ? 10.132 18.106 -13.856 1.00 90.00 101 ASP A C 1
ATOM 803 O O . ASP A 1 101 ? 9.573 18.748 -14.748 1.00 90.00 101 ASP A O 1
ATOM 807 N N . LEU A 1 102 ? 10.473 18.668 -12.695 1.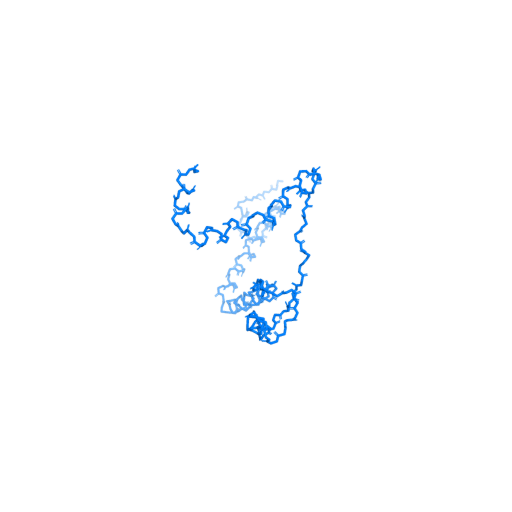00 91.88 102 LEU A N 1
ATOM 808 C CA . LEU A 1 102 ? 10.370 20.106 -12.444 1.00 91.88 102 LEU A CA 1
ATOM 809 C C . LEU A 1 102 ? 11.584 20.822 -13.052 1.00 91.88 102 LEU A C 1
ATOM 811 O O . LEU A 1 102 ? 12.697 20.761 -12.530 1.00 91.88 102 LEU A O 1
ATOM 815 N N . VAL A 1 103 ? 11.375 21.504 -14.182 1.00 91.81 103 VAL A N 1
ATOM 816 C CA . VAL A 1 103 ? 12.455 22.137 -14.954 1.00 91.81 103 VAL A CA 1
ATOM 817 C C . VAL A 1 103 ? 12.591 23.622 -14.613 1.00 91.81 103 VAL A C 1
ATOM 819 O O . VAL A 1 103 ? 11.877 24.463 -15.150 1.00 91.81 103 VAL A O 1
ATOM 822 N N . PHE A 1 104 ? 13.573 23.958 -13.774 1.00 91.31 104 PHE A N 1
ATOM 823 C CA . PHE A 1 104 ? 13.881 25.350 -13.406 1.00 91.31 104 PHE A CA 1
ATOM 824 C C . PHE A 1 104 ? 14.698 26.098 -14.471 1.00 91.31 104 PHE A C 1
ATOM 826 O O . PHE A 1 104 ? 14.501 27.287 -14.706 1.00 91.31 104 PHE A O 1
ATOM 833 N N . ARG A 1 105 ? 15.629 25.402 -15.140 1.00 93.62 105 ARG A N 1
ATOM 834 C CA . ARG A 1 105 ? 16.481 25.951 -16.209 1.00 93.62 105 ARG A CA 1
ATOM 835 C C . ARG A 1 105 ? 16.338 25.119 -17.474 1.00 93.62 105 ARG A C 1
ATOM 837 O O . ARG A 1 105 ? 17.024 24.113 -17.647 1.00 93.62 105 ARG A O 1
ATOM 844 N N . ARG A 1 106 ? 15.465 25.568 -18.380 1.00 92.81 106 ARG A N 1
ATOM 845 C CA . ARG A 1 106 ? 15.084 24.826 -19.592 1.00 92.81 106 ARG A CA 1
ATOM 846 C C . ARG A 1 106 ? 16.276 24.396 -20.447 1.00 92.81 106 ARG A C 1
ATOM 848 O O . ARG A 1 106 ? 16.365 23.226 -20.796 1.00 92.81 106 ARG A O 1
ATOM 855 N N . LEU A 1 107 ? 17.189 25.316 -20.763 1.00 95.31 107 LEU A N 1
ATOM 856 C CA . LEU A 1 107 ? 18.318 25.022 -21.653 1.00 95.31 107 LEU A CA 1
ATOM 857 C C . LEU A 1 107 ? 19.292 24.016 -21.035 1.00 95.31 107 LEU A C 1
ATOM 859 O O . LEU A 1 107 ? 19.641 23.039 -21.687 1.00 95.31 107 LEU A O 1
ATOM 863 N N . ALA A 1 108 ? 19.666 24.210 -19.768 1.00 93.75 108 ALA A N 1
ATOM 864 C CA . ALA A 1 108 ? 20.555 23.293 -19.056 1.00 93.75 108 ALA A CA 1
ATOM 865 C C . ALA A 1 108 ? 19.944 21.888 -18.921 1.00 93.75 108 ALA A C 1
ATOM 867 O O . ALA A 1 108 ? 20.623 20.888 -19.128 1.00 93.75 108 ALA A O 1
ATOM 868 N N . TYR A 1 109 ? 18.645 21.805 -18.627 1.00 93.69 109 TYR A N 1
ATOM 869 C CA . TYR A 1 109 ? 17.940 20.529 -18.553 1.00 93.69 109 TYR A CA 1
ATOM 870 C C . TYR A 1 109 ? 17.871 19.834 -19.921 1.00 93.69 109 TYR A C 1
ATOM 872 O O . TYR A 1 109 ? 18.119 18.635 -20.020 1.00 93.69 109 TYR A O 1
ATOM 880 N N . GLN A 1 110 ? 17.586 20.575 -20.996 1.00 92.25 110 GLN A N 1
ATOM 881 C CA . GLN A 1 110 ? 17.525 20.017 -22.350 1.00 92.25 110 GLN A CA 1
ATOM 882 C C . GLN A 1 110 ? 18.883 19.506 -22.838 1.00 92.25 110 GLN A C 1
ATOM 884 O O . GLN A 1 110 ? 18.940 18.443 -23.457 1.00 92.25 110 GLN A O 1
ATOM 889 N N . THR A 1 111 ? 19.970 20.241 -22.583 1.00 93.44 111 THR A N 1
ATOM 890 C CA . THR A 1 111 ? 21.321 19.790 -22.945 1.00 93.44 111 THR A CA 1
ATOM 891 C C . THR A 1 111 ? 21.714 18.566 -22.130 1.00 93.44 111 THR A C 1
ATOM 893 O O . THR A 1 111 ? 22.154 17.579 -22.717 1.00 93.44 111 THR A O 1
ATOM 896 N N . PHE A 1 112 ? 21.465 18.576 -20.816 1.00 91.75 112 PHE A N 1
ATOM 897 C CA . PHE A 1 112 ? 21.712 17.430 -19.944 1.00 91.75 112 PHE A CA 1
ATOM 898 C C . PHE A 1 112 ? 20.932 16.188 -20.387 1.00 91.75 112 PHE A C 1
ATOM 900 O O . PHE A 1 112 ? 21.542 15.155 -20.637 1.00 91.75 112 PHE A O 1
ATOM 907 N N . ARG A 1 113 ? 19.608 16.282 -20.580 1.00 90.62 113 ARG A N 1
ATOM 908 C CA . ARG A 1 113 ? 18.786 15.145 -21.031 1.00 90.62 113 ARG A CA 1
ATOM 909 C C . ARG A 1 113 ? 19.206 14.626 -22.403 1.00 90.62 113 ARG A C 1
ATOM 911 O O . ARG A 1 113 ? 19.195 13.416 -22.621 1.00 90.62 113 ARG A O 1
ATOM 918 N N . ARG A 1 114 ? 19.599 15.500 -23.338 1.00 90.31 114 ARG A N 1
ATOM 919 C CA . ARG A 1 114 ? 20.143 15.071 -24.642 1.00 90.31 114 ARG A CA 1
ATOM 920 C C . ARG A 1 114 ? 21.458 14.317 -24.496 1.00 90.31 114 ARG A C 1
ATOM 922 O O . ARG A 1 114 ? 21.639 13.285 -25.141 1.00 90.31 114 ARG A O 1
ATOM 929 N N . VAL A 1 115 ? 22.361 14.826 -23.660 1.00 88.62 115 VAL A N 1
ATOM 930 C CA . VAL A 1 115 ? 23.630 14.165 -23.345 1.00 88.62 115 VAL A CA 1
ATOM 931 C C . VAL A 1 115 ? 23.358 12.811 -22.702 1.00 88.62 115 VAL A C 1
ATOM 933 O O . VAL A 1 115 ? 23.860 11.805 -23.185 1.00 88.62 115 VAL A O 1
ATOM 936 N N . GLU A 1 116 ? 22.500 12.753 -21.692 1.00 88.81 116 GLU A N 1
ATOM 937 C CA . GLU A 1 116 ? 22.146 11.527 -20.985 1.00 88.81 116 GLU A CA 1
ATOM 938 C C . GLU A 1 116 ? 21.579 10.458 -21.927 1.00 88.81 116 GLU A C 1
ATOM 940 O O . GLU A 1 116 ? 22.097 9.346 -21.999 1.00 88.81 116 GLU A O 1
ATOM 945 N N . THR A 1 117 ? 20.571 10.815 -22.723 1.00 87.44 117 THR A N 1
ATOM 946 C CA . THR A 1 117 ? 19.911 9.882 -23.650 1.00 87.44 117 THR A CA 1
ATOM 947 C C . THR A 1 117 ? 20.807 9.423 -24.802 1.00 87.44 117 THR A C 1
ATOM 949 O O . THR A 1 117 ? 20.611 8.328 -25.327 1.00 87.44 117 THR A O 1
ATOM 952 N N . SER A 1 118 ? 21.813 10.214 -25.190 1.00 87.81 118 SER A N 1
ATOM 953 C CA . SER A 1 118 ? 22.670 9.910 -26.347 1.00 87.81 118 SER A CA 1
ATOM 954 C C . SER A 1 118 ? 24.020 9.297 -25.971 1.00 87.81 118 SER A C 1
ATOM 956 O O . SER A 1 118 ? 24.472 8.353 -26.625 1.00 87.81 118 SER A O 1
ATOM 958 N N . LEU A 1 119 ? 24.691 9.835 -24.948 1.00 84.56 119 LEU A N 1
ATOM 959 C CA . LEU A 1 119 ? 26.056 9.465 -24.565 1.00 84.56 119 LEU A CA 1
ATOM 960 C C . LEU A 1 119 ? 26.079 8.281 -23.600 1.00 84.56 119 LEU A C 1
ATOM 962 O O . LEU A 1 119 ? 26.829 7.339 -23.858 1.00 84.56 119 LEU A O 1
ATOM 966 N N . LEU A 1 120 ? 25.251 8.257 -22.547 1.00 81.81 120 LEU A N 1
ATOM 967 C CA . LEU A 1 120 ? 25.327 7.175 -21.554 1.00 81.81 120 LEU A CA 1
ATOM 968 C C . LEU A 1 120 ? 25.094 5.776 -22.145 1.00 81.81 120 LEU A C 1
ATOM 970 O O . LEU A 1 120 ? 25.885 4.887 -21.835 1.00 81.81 120 LEU A O 1
ATOM 974 N N . PRO A 1 121 ? 24.119 5.533 -23.043 1.00 83.12 121 PRO A N 1
ATOM 975 C CA . PRO A 1 121 ? 23.936 4.204 -23.629 1.00 83.12 121 PRO A CA 1
ATOM 976 C C . PRO A 1 121 ? 25.107 3.766 -24.514 1.00 83.12 121 PRO A C 1
ATOM 978 O O . PRO A 1 121 ? 25.353 2.572 -24.695 1.00 83.12 121 PRO A O 1
ATOM 981 N N . ARG A 1 122 ? 25.820 4.722 -25.120 1.00 85.25 122 ARG A N 1
ATOM 982 C CA . ARG A 1 122 ? 27.011 4.446 -25.935 1.00 85.25 122 ARG A CA 1
ATOM 983 C C . ARG A 1 122 ? 28.202 4.130 -25.039 1.00 85.25 122 ARG A C 1
ATOM 985 O O . ARG A 1 122 ? 28.852 3.115 -25.255 1.00 85.25 122 ARG A O 1
ATOM 992 N N . VAL A 1 123 ? 28.418 4.934 -23.999 1.00 82.56 123 VAL A N 1
ATOM 993 C CA . VAL A 1 123 ? 29.454 4.707 -22.982 1.00 82.56 123 VAL A CA 1
ATOM 994 C C . VAL A 1 123 ? 29.234 3.369 -22.281 1.00 82.56 123 VAL A C 1
ATOM 996 O O . VAL A 1 123 ? 30.156 2.567 -22.215 1.00 82.56 123 VAL A O 1
ATOM 999 N N . HIS A 1 124 ? 28.007 3.062 -21.856 1.00 81.25 124 HIS A N 1
ATOM 1000 C CA . HIS A 1 124 ? 27.684 1.785 -21.222 1.00 81.25 124 HIS A CA 1
ATOM 1001 C C . HIS A 1 124 ? 27.933 0.596 -22.161 1.00 81.25 124 HIS A C 1
ATOM 1003 O O . HIS A 1 124 ? 28.493 -0.412 -21.742 1.00 81.25 124 HIS A O 1
ATOM 1009 N N . ARG A 1 125 ? 27.585 0.710 -23.453 1.00 83.19 125 ARG A N 1
ATOM 1010 C CA . ARG A 1 125 ? 27.905 -0.326 -24.453 1.00 83.19 125 ARG A CA 1
ATOM 1011 C C . ARG A 1 125 ? 29.408 -0.501 -24.671 1.00 83.19 125 ARG A C 1
ATOM 1013 O O . ARG A 1 125 ? 29.850 -1.630 -24.857 1.00 83.19 125 ARG A O 1
ATOM 1020 N N . LEU A 1 126 ? 30.184 0.581 -24.660 1.00 82.38 126 LEU A N 1
ATOM 1021 C CA . LEU A 1 126 ? 31.643 0.525 -24.786 1.00 82.38 126 LEU A CA 1
ATOM 1022 C C . LEU A 1 126 ? 32.286 -0.104 -23.544 1.00 82.38 126 LEU A C 1
ATOM 1024 O O . LEU A 1 126 ? 33.089 -1.022 -23.676 1.00 82.38 126 LEU A O 1
ATOM 1028 N N . LEU A 1 127 ? 31.872 0.315 -22.347 1.00 79.25 127 LEU A N 1
ATOM 1029 C CA . LEU A 1 127 ? 32.338 -0.244 -21.076 1.00 79.25 127 LEU A CA 1
ATOM 1030 C C . LEU A 1 127 ? 31.968 -1.726 -20.922 1.00 79.25 127 LEU A C 1
ATOM 1032 O O . LEU A 1 127 ? 32.795 -2.514 -20.473 1.00 79.25 127 LEU A O 1
ATOM 1036 N N . ALA A 1 128 ? 30.772 -2.132 -21.356 1.00 77.00 128 ALA A N 1
ATOM 1037 C CA . ALA A 1 128 ? 30.365 -3.538 -21.361 1.00 77.00 128 ALA A CA 1
ATOM 1038 C C . ALA A 1 128 ? 31.212 -4.405 -22.313 1.00 77.00 128 ALA A C 1
ATOM 1040 O O . ALA A 1 128 ? 31.376 -5.597 -22.070 1.00 77.00 128 ALA A O 1
ATOM 1041 N N . ARG A 1 129 ? 31.764 -3.821 -23.386 1.00 78.88 129 ARG A N 1
ATOM 1042 C CA . ARG A 1 129 ? 32.658 -4.507 -24.338 1.00 78.88 129 ARG A CA 1
ATOM 1043 C C . ARG A 1 129 ? 34.122 -4.534 -23.890 1.00 78.88 129 ARG A C 1
ATOM 1045 O O . ARG A 1 129 ? 34.882 -5.350 -24.398 1.00 78.88 129 ARG A O 1
ATOM 1052 N N . ALA A 1 130 ? 34.515 -3.669 -22.957 1.00 73.56 130 ALA A N 1
ATOM 1053 C CA . ALA A 1 130 ? 35.884 -3.549 -22.463 1.00 73.56 130 ALA A CA 1
ATOM 1054 C C . ALA A 1 130 ? 35.902 -3.438 -20.922 1.00 73.56 130 ALA A C 1
ATOM 1056 O O . ALA A 1 130 ? 36.133 -2.353 -20.378 1.00 73.56 130 ALA A O 1
ATOM 1057 N N . PRO A 1 131 ? 35.697 -4.553 -20.191 1.00 65.75 131 PRO A N 1
ATOM 1058 C CA . PRO A 1 131 ? 35.611 -4.551 -18.726 1.00 65.75 131 PRO A CA 1
ATOM 1059 C C . PRO A 1 131 ? 36.890 -4.053 -18.028 1.00 65.75 131 PRO A C 1
ATOM 1061 O O . PRO A 1 131 ? 36.824 -3.585 -16.893 1.00 65.75 131 PRO A O 1
ATOM 1064 N N . ALA A 1 132 ? 38.040 -4.067 -18.715 1.00 66.75 132 ALA A N 1
ATOM 1065 C CA . ALA A 1 132 ? 39.299 -3.506 -18.220 1.00 66.75 132 ALA A CA 1
ATOM 1066 C C . ALA A 1 132 ? 39.220 -1.989 -17.927 1.00 66.75 132 ALA A C 1
ATOM 1068 O O . ALA A 1 132 ? 39.858 -1.511 -16.991 1.00 66.75 132 ALA A O 1
ATOM 1069 N N . LEU A 1 133 ? 38.396 -1.234 -18.665 1.00 60.38 133 LEU A N 1
ATOM 1070 C CA . LEU A 1 133 ? 38.224 0.216 -18.478 1.00 60.38 133 LEU A CA 1
ATOM 1071 C C . LEU A 1 133 ? 37.334 0.564 -17.272 1.00 60.38 133 LEU A C 1
ATOM 1073 O O . LEU A 1 133 ? 37.498 1.620 -16.660 1.00 60.38 133 LEU A O 1
ATOM 1077 N N . VAL A 1 134 ? 36.433 -0.341 -16.874 1.00 60.84 134 VAL A N 1
ATOM 1078 C CA . VAL A 1 134 ? 35.552 -0.156 -15.704 1.00 60.84 134 VAL A CA 1
ATOM 1079 C C . VAL A 1 134 ? 36.364 -0.117 -14.403 1.00 60.84 134 VAL A C 1
ATOM 1081 O O . VAL A 1 134 ? 36.042 0.648 -13.491 1.00 60.84 134 VAL A O 1
ATOM 1084 N N . GLY A 1 135 ? 37.444 -0.901 -14.327 1.00 59.31 135 GLY A N 1
ATOM 1085 C CA . GLY A 1 135 ? 38.365 -0.905 -13.188 1.00 59.31 135 GLY A CA 1
ATOM 1086 C C . GLY A 1 135 ? 39.165 0.394 -13.035 1.00 59.31 135 GLY A C 1
ATOM 1087 O O . GLY A 1 135 ? 39.488 0.773 -11.912 1.00 59.31 135 GLY A O 1
ATOM 1088 N N . VAL A 1 136 ? 39.440 1.101 -14.138 1.00 60.16 136 VAL A N 1
ATOM 1089 C CA . VAL A 1 136 ? 40.166 2.383 -14.135 1.00 60.16 136 VAL A CA 1
ATOM 1090 C C . VAL A 1 136 ? 39.255 3.529 -13.686 1.00 60.16 136 VAL A C 1
ATOM 1092 O O . VAL A 1 136 ? 39.654 4.321 -12.839 1.00 60.16 136 VAL A O 1
ATOM 1095 N N . MET A 1 137 ? 38.002 3.577 -14.159 1.00 55.19 137 MET A N 1
ATOM 1096 C CA . MET A 1 137 ? 37.045 4.616 -13.741 1.00 55.19 137 MET A CA 1
ATOM 1097 C C . MET A 1 137 ? 36.661 4.529 -12.256 1.00 55.19 137 MET A C 1
ATOM 1099 O O . MET A 1 137 ? 36.503 5.562 -11.616 1.00 55.19 137 MET A O 1
ATOM 1103 N N . LYS A 1 138 ? 36.545 3.323 -11.680 1.00 55.72 138 LYS A N 1
ATOM 1104 C CA . LYS A 1 138 ? 36.241 3.153 -10.244 1.00 55.72 138 LYS A CA 1
ATOM 1105 C C . LYS A 1 138 ? 37.382 3.561 -9.302 1.00 55.72 138 LYS A C 1
ATOM 1107 O O . LYS A 1 138 ? 37.134 3.689 -8.113 1.00 55.72 138 LYS A O 1
ATOM 1112 N N . ARG A 1 139 ? 38.612 3.720 -9.802 1.00 52.81 139 ARG A N 1
ATOM 1113 C CA . ARG A 1 139 ? 39.778 4.152 -9.006 1.00 52.81 139 ARG A CA 1
ATOM 1114 C C . ARG A 1 139 ? 40.022 5.665 -9.050 1.00 52.81 139 ARG A C 1
ATOM 1116 O O . ARG A 1 139 ? 40.914 6.136 -8.359 1.00 52.81 139 ARG A O 1
ATOM 1123 N N . ALA A 1 140 ? 39.277 6.397 -9.879 1.00 51.25 140 ALA A N 1
ATOM 1124 C CA . ALA A 1 140 ? 39.449 7.833 -10.109 1.00 51.25 140 ALA A CA 1
ATOM 1125 C C . ALA A 1 140 ? 38.338 8.703 -9.482 1.00 51.25 140 ALA A C 1
ATOM 1127 O O . ALA A 1 140 ? 38.335 9.915 -9.687 1.00 51.25 140 ALA A O 1
ATOM 1128 N N . VAL A 1 141 ? 37.402 8.087 -8.749 1.00 43.69 141 VAL A N 1
ATOM 1129 C CA . VAL A 1 141 ? 36.368 8.734 -7.918 1.00 43.69 141 VAL A CA 1
ATOM 1130 C C . VAL A 1 141 ? 36.696 8.449 -6.464 1.00 43.69 141 VAL A C 1
ATOM 1132 O O . VAL A 1 141 ? 36.603 9.393 -5.654 1.00 43.69 141 VAL A O 1
#

Sequence (141 aa):
MFFLCRHCDRGDRYCSGTCAERARRTSLREAGRRYQHSRRGRFRHAARQARYRAHRTANVLVDFGSSGVGGVPLPSHPNYGLFQFKAGLGCRLVGCLPYQDLVFRRLAYQTFRRVETSLLPRVHRLLARAPALVGVMKRAV

Foldseek 3Di:
DDDACPLTPPDDDDPDPVSVVVVVVVVVVVVLVVLCPDPNNVVVVVVVVVVVVVVVVVPDPDDPDDLPDQDQDDPPDPSNVVVVVCVVVVDDDDHDDPDDDDDPDVVVVVVVVVCCVPPVVVVVVVCVVPVVVVVVVVVVD